Protein AF-A0AAV2QVC9-F1 (afdb_monomer)

Solvent-accessible surface area (backbone atoms only — not comparable to full-atom values): 9552 Å² total; per-residue (Å²): 131,73,67,83,77,69,73,69,72,84,68,74,43,50,73,66,50,52,53,48,40,77,74,43,40,67,63,52,50,47,52,52,46,58,54,74,70,46,76,83,63,49,66,67,53,54,49,51,46,54,51,51,52,51,47,44,63,68,57,46,54,43,74,69,48,53,52,54,51,50,52,46,42,53,50,48,47,48,43,33,69,75,41,99,54,54,67,52,58,25,27,39,40,37,8,51,39,47,53,52,47,58,55,51,24,75,77,38,70,88,42,36,66,59,51,51,49,23,51,50,49,26,60,75,75,39,50,74,43,31,67,78,78,64,84,71,68,66,88,88,68,73,67,68,88,68,58,71,71,61,46,87,56,65,64,65,51,49,51,53,68,71,74,106

Nearest PDB structures (foldseek):
  5m4y-assembly3_E  TM=2.218E-01  e=5.952E+00  Saccharomyces cerevisiae S288C

pLDDT: mean 89.89, std 12.38, range [39.47, 98.25]

Foldseek 3Di:
DPPVVVPPPQDAADPVLQVCCVVCVVVVLVVLLVQLLDQPDAPVSLVVSLVVLVCCCRRNPDPVSLLSVLVSLQSLLVCLAPGPYDFLSSLQSLQSSLVVLCSSCVVQVLCVVLSVQLCVVCVVPPVSSHDDRDRDDDPPRGSYPDDCSNDRDPVSSVVSVVVD

Secondary structure (DSSP, 8-state):
--GGGG----PPPPHHHHHHHHHHHHHHHHHHHHHTT-TT--HHHHHHHHHHHHHHHHHS--HHHHHHHHHHHHHHHHHHHHSS--HHHHHHHHHHHHHHHHHHHHH-GGGHHHHHHHHHHHHHH-GGGSSSP-S---TT---SS--GGGS--HHHHHHHHH--

InterPro domains:
  IPR051851 EFR3 Homologs [PTHR12444] (2-163)

Sequence (164 aa):
LDVSRLGVMISKPSRQDISFWKKSGGEILLSLQENCEFNNNTLANLTAVYTTIMLILSEIRTDETLVDVLRVLLHVQGVAIDGPLDKNHRIQLHGMVAALMMVIAQHIPALKEHVAKVVKKRSDAAPHLLPELQRHYAPNLSPDSLPDDFLFDNQIVIDVLTNS

Organism: Meganyctiphanes norvegica (NCBI:txid48144)

Mean predicted aligned error: 5.33 Å

Radius of gyration: 15.88 Å; Cα contacts (8 Å, |Δi|>4): 160; chains: 1; bounding box: 39×33×44 Å

Structure (mmCIF, N/CA/C/O backbone):
data_AF-A0AAV2QVC9-F1
#
_entry.id   AF-A0AAV2QVC9-F1
#
loop_
_atom_site.group_PDB
_atom_site.id
_atom_site.type_symbol
_atom_site.label_atom_id
_atom_site.label_alt_id
_atom_site.label_comp_id
_atom_site.label_asym_id
_atom_site.label_entity_id
_atom_site.label_seq_id
_atom_site.pdbx_PDB_ins_code
_atom_site.Cartn_x
_atom_site.Cartn_y
_atom_site.Cartn_z
_atom_site.occupancy
_atom_site.B_iso_or_equiv
_atom_site.auth_seq_id
_atom_site.auth_comp_id
_atom_site.auth_asym_id
_atom_site.auth_atom_id
_atom_site.pdb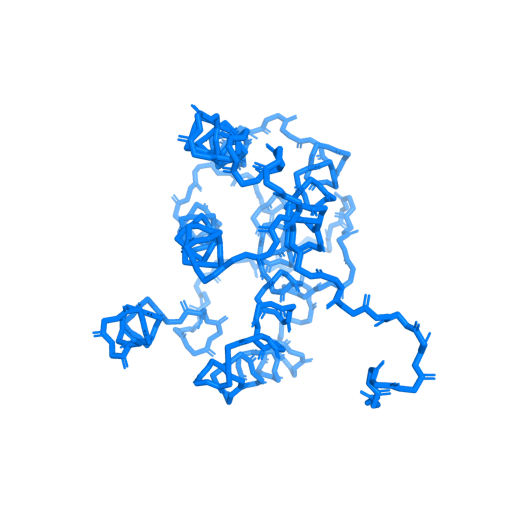x_PDB_model_num
ATOM 1 N N . LEU A 1 1 ? -8.557 -20.398 3.579 1.00 41.84 1 LEU A N 1
ATOM 2 C CA . LEU A 1 1 ? -8.187 -20.811 4.950 1.00 41.84 1 LEU A CA 1
ATOM 3 C C . LEU A 1 1 ? -9.180 -20.175 5.904 1.00 41.84 1 LEU A C 1
ATOM 5 O O . LEU A 1 1 ? -9.315 -18.961 5.891 1.00 41.84 1 LEU A O 1
ATOM 9 N N . ASP A 1 2 ? -9.930 -20.991 6.637 1.00 39.47 2 ASP A N 1
ATOM 10 C CA . ASP A 1 2 ? -10.899 -20.519 7.627 1.00 39.47 2 ASP A CA 1
ATOM 11 C C . ASP A 1 2 ? -10.147 -20.107 8.904 1.00 39.47 2 ASP A C 1
ATOM 13 O O . ASP A 1 2 ? -9.763 -20.950 9.717 1.00 39.47 2 ASP A O 1
ATOM 17 N N . VAL A 1 3 ? -9.861 -18.807 9.023 1.00 53.56 3 VAL A N 1
ATOM 18 C CA . VAL A 1 3 ? -9.075 -18.194 10.113 1.00 53.56 3 VAL A CA 1
ATOM 19 C C . VAL A 1 3 ? -9.722 -18.448 11.484 1.00 53.56 3 VAL A C 1
ATOM 21 O O . VAL A 1 3 ? -9.026 -18.536 12.493 1.00 53.56 3 VAL A O 1
ATOM 24 N N . SER A 1 4 ? -11.036 -18.688 11.508 1.00 51.66 4 SER A N 1
ATOM 25 C CA . SER A 1 4 ? -11.832 -19.050 12.689 1.00 51.66 4 SER A CA 1
ATOM 26 C C . SER A 1 4 ? -11.333 -20.314 13.399 1.00 51.66 4 SER A C 1
ATOM 28 O O . SER A 1 4 ? -11.564 -20.488 14.594 1.00 51.66 4 SER A O 1
ATOM 30 N N . ARG A 1 5 ? -10.638 -21.209 12.682 1.00 46.41 5 ARG A N 1
ATOM 31 C CA . ARG A 1 5 ? -10.152 -22.496 13.213 1.00 46.41 5 ARG A CA 1
ATOM 32 C C . ARG A 1 5 ? -8.821 -22.389 13.960 1.00 46.41 5 ARG A C 1
ATOM 34 O O . ARG A 1 5 ? -8.407 -23.368 14.570 1.00 46.41 5 ARG A O 1
ATOM 41 N N . LEU A 1 6 ? -8.158 -21.230 13.930 1.00 58.50 6 LEU A N 1
ATOM 42 C CA . LEU A 1 6 ? -6.847 -21.029 14.561 1.00 58.50 6 LEU A CA 1
ATOM 43 C C . LEU A 1 6 ? -6.922 -20.713 16.063 1.00 58.50 6 LEU A C 1
ATOM 45 O O . LEU A 1 6 ? -5.883 -20.535 16.688 1.00 58.50 6 LEU A O 1
ATOM 49 N N . GLY A 1 7 ? -8.117 -20.615 16.660 1.00 39.75 7 GLY A N 1
ATOM 50 C CA . GLY A 1 7 ? -8.269 -20.315 18.092 1.00 39.75 7 GLY A CA 1
ATOM 51 C C . GLY A 1 7 ? -7.750 -18.931 18.511 1.00 39.75 7 GLY A C 1
ATOM 52 O O . GLY A 1 7 ? -7.811 -18.586 19.688 1.00 39.75 7 GLY A O 1
ATOM 53 N N . VAL A 1 8 ? -7.278 -18.120 17.559 1.00 49.41 8 VAL A N 1
ATOM 54 C CA . VAL A 1 8 ? -6.942 -16.714 17.765 1.00 49.41 8 VAL A CA 1
ATOM 55 C C . VAL A 1 8 ? -8.265 -15.980 17.919 1.00 49.41 8 VAL A C 1
ATOM 57 O O . VAL A 1 8 ? -8.883 -15.554 16.943 1.00 49.41 8 VAL A O 1
ATOM 60 N N . MET A 1 9 ? -8.751 -15.893 19.158 1.00 43.56 9 MET A N 1
ATOM 61 C CA . MET A 1 9 ? -9.820 -14.963 19.480 1.00 43.56 9 MET A CA 1
ATOM 62 C C . MET A 1 9 ? -9.329 -13.590 19.063 1.00 43.56 9 MET A C 1
ATOM 64 O O . MET A 1 9 ? -8.362 -13.079 19.625 1.00 43.56 9 MET A O 1
ATOM 68 N N . ILE A 1 10 ? -9.987 -12.996 18.074 1.00 60.56 10 ILE A N 1
ATOM 69 C CA . ILE A 1 10 ? -9.752 -11.595 17.808 1.00 60.56 10 ILE A CA 1
ATOM 70 C C . ILE A 1 10 ? -10.393 -10.816 18.958 1.00 60.56 10 ILE A C 1
ATOM 72 O O . ILE A 1 10 ? -11.574 -10.466 18.923 1.00 60.56 10 ILE A O 1
ATOM 76 N N . SER A 1 11 ? -9.607 -10.577 19.999 1.00 66.25 11 SER A N 1
ATOM 77 C CA . SER A 1 11 ? -9.968 -9.658 21.060 1.00 66.25 11 SER A CA 1
ATOM 78 C C . SER A 1 11 ? -10.040 -8.250 20.488 1.00 66.25 11 SER A C 1
ATOM 80 O O . SER A 1 11 ? -9.185 -7.837 19.705 1.00 66.25 11 SER A O 1
ATOM 82 N N . LYS A 1 12 ? -11.064 -7.498 20.894 1.00 79.44 12 LYS A N 1
ATOM 83 C CA . LYS A 1 12 ? -11.077 -6.053 20.663 1.00 79.44 12 LYS A CA 1
ATOM 84 C C . LYS A 1 12 ? -9.834 -5.432 21.323 1.00 79.44 12 LYS A C 1
ATOM 86 O O . LYS A 1 12 ? -9.442 -5.923 22.387 1.00 79.44 12 LYS A O 1
ATOM 91 N N . PRO A 1 13 ? -9.255 -4.372 20.737 1.00 87.06 13 PRO A N 1
ATOM 92 C CA . PRO A 1 13 ? -8.141 -3.659 21.354 1.00 87.06 13 PRO A CA 1
ATOM 93 C C . PRO A 1 13 ? -8.507 -3.174 22.760 1.00 87.06 13 PRO A C 1
ATOM 95 O O . PRO A 1 13 ? -9.677 -2.882 23.046 1.00 87.06 13 PRO A O 1
ATOM 98 N N . SER A 1 14 ? -7.518 -3.094 23.654 1.00 90.81 14 SER A N 1
ATOM 99 C CA . SER A 1 14 ? -7.760 -2.619 25.016 1.00 90.81 14 SER A CA 1
ATOM 100 C C . SER A 1 14 ? -8.115 -1.127 25.023 1.00 90.81 14 SER A C 1
ATOM 102 O O . SER A 1 14 ? -7.844 -0.381 24.079 1.00 90.81 14 SER A O 1
ATOM 104 N N . ARG A 1 15 ? -8.713 -0.642 26.120 1.00 91.38 15 ARG A N 1
ATOM 105 C CA . ARG A 1 15 ? -8.954 0.804 26.285 1.00 91.38 15 ARG A CA 1
ATOM 106 C C . ARG A 1 15 ? -7.645 1.594 26.278 1.00 91.38 15 ARG A C 1
ATOM 108 O O . ARG A 1 15 ? -7.644 2.727 25.800 1.00 91.38 15 ARG A O 1
ATOM 115 N N . GLN A 1 16 ? -6.564 1.015 26.808 1.00 93.75 16 GLN A N 1
ATOM 116 C CA . GLN A 1 16 ? -5.239 1.624 26.771 1.00 93.75 16 GLN A CA 1
ATOM 117 C C . GLN A 1 16 ? -4.739 1.762 25.329 1.00 93.75 16 GLN A C 1
ATOM 119 O O . GLN A 1 16 ? -4.338 2.862 24.957 1.00 93.75 16 GLN A O 1
ATOM 124 N N . ASP A 1 17 ? -4.855 0.712 24.512 1.00 92.12 17 ASP A N 1
ATOM 125 C CA . ASP A 1 17 ? -4.399 0.720 23.111 1.00 92.12 17 ASP A CA 1
ATOM 126 C C . ASP A 1 17 ? -5.183 1.729 22.273 1.00 92.12 17 ASP A C 1
ATOM 128 O O . ASP A 1 17 ? -4.602 2.512 21.526 1.00 92.12 17 ASP A O 1
ATOM 132 N N . ILE A 1 18 ? -6.507 1.785 22.456 1.00 92.81 18 ILE A N 1
ATOM 133 C CA . ILE A 1 18 ? -7.362 2.774 21.784 1.00 92.81 18 ILE A CA 1
ATOM 134 C C . ILE A 1 18 ? -6.958 4.199 22.189 1.00 92.81 18 ILE A C 1
ATOM 136 O O . ILE A 1 18 ? -6.883 5.088 21.345 1.00 92.81 18 ILE A O 1
ATOM 140 N N . SER A 1 19 ? -6.710 4.441 23.480 1.00 93.81 19 SER A N 1
ATOM 141 C CA . SER A 1 19 ? -6.298 5.760 23.979 1.00 93.81 19 SER A CA 1
ATOM 142 C C . SER A 1 19 ? -4.923 6.169 23.444 1.00 93.81 19 SER A C 1
ATOM 144 O O . SER A 1 19 ? -4.728 7.312 23.033 1.00 93.81 19 SER A O 1
ATOM 146 N N . PHE A 1 20 ? -3.981 5.223 23.405 1.00 93.69 20 PHE A N 1
ATOM 147 C CA . PHE A 1 20 ? -2.671 5.406 22.791 1.00 93.69 20 PHE A CA 1
ATOM 148 C C . PHE A 1 20 ? -2.802 5.765 21.308 1.00 93.69 20 PHE A C 1
ATOM 150 O O . PHE A 1 20 ? -2.249 6.776 20.876 1.00 93.69 20 PHE A O 1
ATOM 157 N N . TRP A 1 21 ? -3.596 5.004 20.551 1.00 94.69 21 TRP A N 1
ATOM 158 C CA . TRP A 1 21 ? -3.802 5.240 19.124 1.00 94.69 21 TRP A CA 1
ATOM 159 C C . TRP A 1 21 ? -4.404 6.612 18.841 1.00 94.69 21 TRP A C 1
ATOM 161 O O . TRP A 1 21 ? -3.896 7.347 18.004 1.00 94.69 21 TRP A O 1
ATOM 171 N N . LYS A 1 22 ? -5.419 7.020 19.607 1.00 93.75 22 LYS A N 1
ATOM 172 C CA . LYS A 1 22 ? -6.019 8.355 19.471 1.00 93.75 22 LYS A CA 1
ATOM 173 C C . LYS A 1 22 ? -5.034 9.494 19.721 1.00 93.75 22 LYS A C 1
ATOM 175 O O . LYS A 1 22 ? -5.217 10.580 19.184 1.00 93.75 22 LYS A O 1
ATOM 180 N N . LYS A 1 23 ? -4.018 9.269 20.557 1.00 95.81 23 LYS A N 1
ATOM 181 C CA . LYS A 1 23 ? -3.015 10.284 20.894 1.00 95.81 23 LYS A CA 1
ATOM 182 C C . LYS A 1 23 ? -1.848 10.316 19.907 1.00 95.81 23 LYS A C 1
ATOM 184 O O . LYS A 1 23 ? -1.352 11.397 19.619 1.00 95.81 23 LYS A O 1
ATOM 189 N N . SER A 1 24 ? -1.392 9.155 19.443 1.00 95.31 24 SER A N 1
ATOM 190 C CA . SER A 1 24 ? -0.111 9.018 18.735 1.00 95.31 24 SER A CA 1
ATOM 191 C C . SER A 1 24 ? -0.223 8.381 17.349 1.00 95.31 24 SER A C 1
ATOM 193 O O . SER A 1 24 ? 0.726 8.453 16.577 1.00 95.31 24 SER A O 1
ATOM 195 N N . GLY A 1 25 ? -1.361 7.777 17.006 1.00 95.50 25 GLY A N 1
ATOM 196 C CA . GLY A 1 25 ? -1.549 7.014 15.768 1.00 95.50 25 GLY A CA 1
ATOM 197 C C . GLY A 1 25 ? -1.302 7.840 14.510 1.00 95.50 25 GLY A C 1
ATOM 198 O O . GLY A 1 25 ? -0.607 7.376 13.612 1.00 95.50 25 GLY A O 1
ATOM 199 N N . GLY A 1 26 ? -1.778 9.089 14.480 1.00 95.75 26 GLY A N 1
ATOM 200 C CA . GLY A 1 26 ? -1.548 9.998 13.352 1.00 95.75 26 GLY A CA 1
ATOM 201 C C . GLY A 1 26 ? -0.063 10.270 13.089 1.00 95.75 26 GLY A C 1
ATOM 202 O O . GLY A 1 26 ? 0.394 10.124 11.960 1.00 95.75 26 GLY A O 1
ATOM 203 N N . GLU A 1 27 ? 0.712 10.597 14.129 1.00 97.50 27 GLU A N 1
ATOM 204 C CA . GLU A 1 27 ? 2.160 10.846 14.006 1.00 97.50 27 GLU A CA 1
ATOM 205 C C . GLU A 1 27 ? 2.935 9.574 13.637 1.00 97.50 27 GLU A C 1
ATOM 207 O O . GLU A 1 27 ? 3.870 9.625 12.836 1.00 97.50 27 GLU A O 1
ATOM 212 N N . ILE A 1 28 ? 2.529 8.424 14.188 1.00 97.38 28 ILE A N 1
ATOM 213 C CA . ILE A 1 28 ? 3.122 7.119 13.869 1.00 97.38 28 ILE A CA 1
ATOM 214 C C . ILE A 1 28 ? 2.903 6.788 12.393 1.00 97.38 28 ILE A C 1
ATOM 216 O O . ILE A 1 28 ? 3.856 6.450 11.694 1.00 97.38 28 ILE A O 1
ATOM 220 N N . LEU A 1 29 ? 1.667 6.897 11.903 1.00 97.56 29 LEU A N 1
ATOM 221 C CA . LEU A 1 29 ? 1.340 6.601 10.511 1.00 97.56 29 LEU A CA 1
ATOM 222 C C . LEU A 1 29 ? 2.011 7.568 9.541 1.00 97.56 29 LEU A C 1
ATOM 224 O O . LEU A 1 29 ? 2.537 7.114 8.528 1.00 97.56 29 LEU A O 1
ATOM 228 N N . LEU A 1 30 ? 2.059 8.861 9.874 1.00 97.31 30 LEU A N 1
ATOM 229 C CA . LEU A 1 30 ? 2.792 9.847 9.084 1.00 97.31 30 LEU A CA 1
ATOM 230 C C . LEU A 1 30 ? 4.280 9.486 8.999 1.00 97.31 30 LEU A C 1
ATOM 232 O O . LEU A 1 30 ? 4.831 9.425 7.908 1.00 97.31 30 LEU A O 1
ATOM 236 N N . SER A 1 31 ? 4.906 9.143 10.127 1.00 97.62 31 SER A N 1
ATOM 237 C CA . SER A 1 31 ? 6.321 8.751 10.159 1.00 97.62 31 SER A CA 1
ATOM 238 C C . SER A 1 31 ? 6.598 7.488 9.331 1.00 97.62 31 SER A C 1
ATOM 240 O O . SER A 1 31 ? 7.618 7.397 8.650 1.00 97.62 31 SER A O 1
ATOM 242 N N . LEU A 1 32 ? 5.699 6.497 9.375 1.00 97.69 32 LEU A N 1
ATOM 243 C CA . LEU A 1 32 ? 5.805 5.270 8.574 1.00 97.69 32 LEU A CA 1
ATOM 244 C C . LEU A 1 32 ? 5.640 5.552 7.075 1.00 97.69 32 LEU A C 1
ATOM 246 O O . LEU A 1 32 ? 6.350 4.971 6.253 1.00 97.69 32 LEU A O 1
ATOM 250 N N . GLN A 1 33 ? 4.716 6.449 6.733 1.00 96.50 33 GLN A N 1
ATOM 251 C CA . GLN A 1 33 ? 4.471 6.896 5.370 1.00 96.50 33 GLN A CA 1
ATOM 252 C C . GLN A 1 33 ? 5.686 7.641 4.804 1.0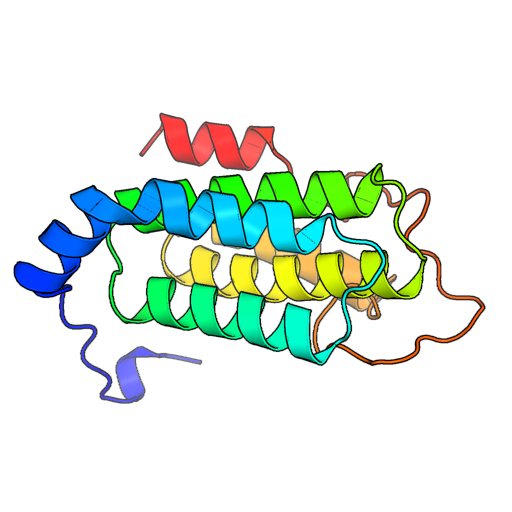0 96.50 33 GLN A C 1
ATOM 254 O O . GLN A 1 33 ? 6.218 7.231 3.775 1.00 96.50 33 GLN A O 1
ATOM 259 N N . GLU A 1 34 ? 6.165 8.673 5.503 1.00 95.88 34 GLU A N 1
ATOM 260 C CA . GLU A 1 34 ? 7.345 9.459 5.122 1.00 95.88 34 GLU A CA 1
ATOM 261 C C . GLU A 1 34 ? 8.592 8.578 5.021 1.00 95.88 34 GLU A C 1
ATOM 263 O O . GLU A 1 34 ? 9.412 8.757 4.121 1.00 95.88 34 GLU 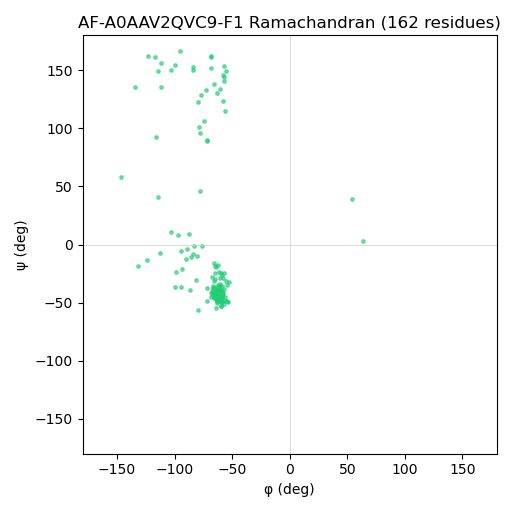A O 1
ATOM 268 N N . ASN A 1 35 ? 8.722 7.565 5.891 1.00 95.56 35 ASN A N 1
ATOM 269 C CA . ASN A 1 35 ? 9.836 6.632 5.802 1.00 95.56 35 ASN A CA 1
ATOM 270 C C . ASN A 1 35 ? 9.899 5.954 4.431 1.00 95.56 35 ASN A C 1
ATOM 272 O O . ASN A 1 35 ? 10.996 5.803 3.908 1.00 95.56 35 ASN A O 1
ATOM 276 N N . CYS A 1 36 ? 8.761 5.599 3.824 1.00 96.56 36 CYS A N 1
ATOM 277 C CA . CYS A 1 36 ? 8.710 4.942 2.513 1.00 96.56 36 CYS A CA 1
ATOM 278 C C . CYS A 1 36 ? 9.217 5.826 1.360 1.00 96.56 36 CYS A C 1
ATOM 280 O O . CYS A 1 36 ? 9.523 5.308 0.290 1.00 96.56 36 CYS A O 1
ATOM 282 N N . GLU A 1 37 ? 9.335 7.138 1.562 1.00 95.81 37 GLU A N 1
ATOM 283 C CA . GLU A 1 37 ? 9.790 8.092 0.545 1.00 95.81 37 GLU A CA 1
ATOM 284 C C . GLU A 1 37 ? 11.320 8.223 0.492 1.00 95.81 37 GLU A C 1
ATOM 286 O O . GLU A 1 37 ? 11.870 8.814 -0.439 1.00 95.81 37 GLU A O 1
ATOM 291 N N . PHE A 1 38 ? 12.043 7.669 1.471 1.00 94.62 38 PHE A N 1
ATOM 292 C CA . PHE A 1 38 ? 13.490 7.836 1.544 1.00 94.62 38 PHE A CA 1
ATOM 293 C C . PHE A 1 38 ? 14.258 6.909 0.593 1.00 94.62 38 PHE A C 1
ATOM 295 O O . PHE A 1 38 ? 14.236 5.684 0.700 1.00 94.62 38 PHE A O 1
ATOM 302 N N . ASN A 1 39 ? 15.068 7.513 -0.280 1.00 90.81 39 ASN A N 1
ATOM 303 C CA . ASN A 1 39 ? 15.904 6.821 -1.271 1.00 90.81 39 ASN A CA 1
ATOM 304 C C . ASN A 1 39 ? 16.982 5.894 -0.695 1.00 90.81 39 ASN A C 1
ATOM 306 O O . ASN A 1 39 ? 17.538 5.075 -1.418 1.00 90.81 39 ASN A O 1
ATOM 310 N N . ASN A 1 40 ? 17.321 6.038 0.584 1.00 92.25 40 ASN A N 1
ATO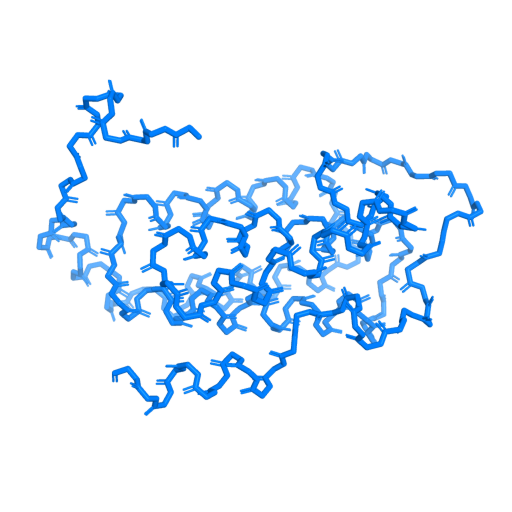M 311 C CA . ASN A 1 40 ? 18.324 5.211 1.253 1.00 92.25 40 ASN A CA 1
ATOM 312 C C . ASN A 1 40 ? 17.711 4.040 2.038 1.00 92.25 40 ASN A C 1
ATOM 314 O O . ASN A 1 40 ? 18.439 3.362 2.768 1.00 92.25 40 ASN A O 1
ATOM 318 N N . ASN A 1 41 ? 16.403 3.797 1.909 1.00 94.31 41 ASN A N 1
ATOM 319 C CA . ASN A 1 41 ? 15.772 2.651 2.541 1.00 94.31 41 ASN A CA 1
ATOM 320 C C . ASN A 1 41 ? 16.362 1.340 2.038 1.00 94.31 41 ASN A C 1
ATOM 322 O O . ASN A 1 41 ? 16.501 1.076 0.846 1.00 94.31 41 ASN A O 1
ATOM 326 N N . THR A 1 42 ? 16.646 0.470 2.993 1.00 93.94 42 THR A N 1
ATOM 327 C CA . THR A 1 42 ? 16.991 -0.921 2.738 1.00 93.94 42 THR A CA 1
ATOM 328 C C . THR A 1 42 ? 15.752 -1.799 2.872 1.00 93.94 42 THR A C 1
ATOM 330 O O . THR A 1 42 ? 14.756 -1.419 3.492 1.00 93.94 42 THR A O 1
ATOM 333 N N . LEU A 1 43 ? 15.846 -3.047 2.404 1.00 93.69 43 LEU A N 1
ATOM 334 C CA . LEU A 1 43 ? 14.807 -4.050 2.654 1.00 93.69 43 LEU A CA 1
ATOM 335 C C . LEU A 1 43 ? 14.478 -4.190 4.153 1.00 93.69 43 LEU A C 1
ATOM 337 O O . LEU A 1 43 ? 13.333 -4.459 4.504 1.00 93.69 43 LEU A O 1
ATOM 341 N N . ALA A 1 44 ? 15.459 -3.998 5.043 1.00 95.38 44 ALA A N 1
ATOM 342 C CA . ALA A 1 44 ? 15.229 -4.064 6.483 1.00 95.38 44 ALA A CA 1
ATOM 343 C C . ALA A 1 44 ? 14.331 -2.918 6.977 1.00 95.38 44 ALA A C 1
ATOM 345 O O . ALA A 1 44 ? 13.468 -3.157 7.817 1.00 95.38 44 ALA A O 1
ATOM 346 N N . ASN A 1 45 ? 14.481 -1.710 6.421 1.00 96.44 45 ASN A N 1
ATOM 347 C CA . ASN A 1 45 ? 13.616 -0.573 6.745 1.00 96.44 45 ASN A CA 1
ATOM 348 C C . ASN A 1 45 ? 12.172 -0.857 6.323 1.00 96.44 45 ASN A C 1
ATOM 350 O O . ASN A 1 45 ? 11.267 -0.775 7.147 1.00 96.44 45 ASN A O 1
ATOM 354 N N . LEU A 1 46 ? 11.969 -1.316 5.085 1.00 96.31 46 LEU A N 1
ATOM 355 C CA . LEU A 1 46 ? 10.632 -1.666 4.597 1.00 96.31 46 LEU A CA 1
ATOM 356 C C . LEU A 1 46 ? 10.017 -2.844 5.357 1.00 96.31 46 LEU A C 1
ATOM 358 O O . LEU A 1 46 ? 8.825 -2.843 5.642 1.00 96.31 46 LEU A O 1
ATOM 362 N N . THR A 1 47 ? 10.826 -3.829 5.751 1.00 95.69 47 THR A N 1
ATOM 363 C CA . THR A 1 47 ? 10.359 -4.940 6.594 1.00 95.69 47 THR A CA 1
ATOM 364 C C . THR A 1 47 ? 9.914 -4.436 7.967 1.00 95.69 47 THR A C 1
ATOM 366 O O . THR A 1 47 ? 8.910 -4.916 8.492 1.00 95.69 47 THR A O 1
ATOM 369 N N . ALA A 1 48 ? 10.616 -3.456 8.544 1.00 97.50 48 ALA A N 1
ATOM 370 C CA . ALA A 1 48 ? 10.216 -2.831 9.800 1.00 97.50 48 ALA A CA 1
ATOM 371 C C . ALA A 1 48 ? 8.903 -2.045 9.649 1.00 97.50 48 ALA A C 1
ATOM 373 O O . ALA A 1 48 ? 8.019 -2.196 10.493 1.00 97.50 48 ALA A O 1
ATOM 374 N N . VAL A 1 49 ? 8.729 -1.286 8.558 1.00 97.81 49 VAL A N 1
ATOM 375 C CA . VAL A 1 49 ? 7.465 -0.593 8.243 1.00 97.81 49 VAL A CA 1
ATOM 376 C C . VAL A 1 49 ? 6.321 -1.596 8.098 1.00 97.81 49 VAL A C 1
ATOM 378 O O . VAL A 1 49 ? 5.326 -1.492 8.813 1.00 97.81 49 VAL A O 1
ATOM 381 N N . TYR A 1 50 ? 6.487 -2.616 7.251 1.00 97.50 50 TYR A N 1
ATOM 382 C CA . TYR A 1 50 ? 5.510 -3.689 7.064 1.00 97.50 50 TYR A CA 1
ATOM 383 C C . TYR A 1 50 ? 5.127 -4.349 8.392 1.00 97.50 50 TYR A C 1
ATOM 385 O O . TYR A 1 50 ? 3.946 -4.483 8.703 1.00 97.50 50 TYR A O 1
ATOM 393 N N . THR A 1 51 ? 6.124 -4.730 9.194 1.00 96.88 51 THR A N 1
ATOM 394 C CA . THR A 1 51 ? 5.905 -5.395 10.485 1.00 96.88 51 THR A CA 1
ATOM 395 C C . THR A 1 51 ? 5.148 -4.485 11.442 1.00 96.88 51 THR A C 1
ATOM 397 O O . THR A 1 51 ? 4.208 -4.931 12.090 1.00 96.88 51 THR A O 1
ATOM 400 N N . THR A 1 52 ? 5.499 -3.200 11.495 1.00 97.44 52 THR A N 1
ATOM 401 C CA . THR A 1 52 ? 4.831 -2.229 12.369 1.00 97.44 52 THR A CA 1
ATOM 402 C C . THR A 1 52 ? 3.373 -2.032 11.963 1.00 97.44 52 THR A C 1
ATOM 404 O O . THR A 1 52 ? 2.493 -2.077 12.819 1.00 97.44 52 THR A O 1
ATOM 407 N N . ILE A 1 53 ? 3.086 -1.895 10.664 1.00 97.56 53 ILE A N 1
ATOM 408 C CA . ILE A 1 53 ? 1.703 -1.790 10.175 1.00 97.56 53 ILE A CA 1
ATOM 409 C C . ILE A 1 53 ? 0.929 -3.086 10.456 1.00 97.56 53 ILE A C 1
ATOM 411 O O . ILE A 1 53 ? -0.220 -3.028 10.887 1.00 97.56 53 ILE A O 1
ATOM 415 N N . MET A 1 54 ? 1.547 -4.256 10.280 1.00 95.44 54 MET A N 1
ATOM 416 C CA . MET A 1 54 ? 0.922 -5.535 10.632 1.00 95.44 54 MET A CA 1
ATOM 417 C C . MET A 1 54 ? 0.588 -5.633 12.122 1.00 95.44 54 MET A C 1
ATOM 419 O O . MET A 1 54 ? -0.505 -6.084 12.462 1.00 95.44 54 MET A O 1
ATOM 423 N N . LEU A 1 55 ? 1.487 -5.179 13.002 1.00 94.62 55 LEU A N 1
ATOM 424 C CA . LEU A 1 55 ? 1.231 -5.119 14.441 1.00 94.62 55 LEU A CA 1
ATOM 425 C C . LEU A 1 55 ? 0.048 -4.199 14.736 1.00 94.62 55 LEU A C 1
ATOM 427 O O . LEU A 1 55 ? -0.901 -4.644 15.374 1.00 94.62 55 LEU A O 1
ATOM 431 N N . ILE A 1 56 ? 0.022 -2.991 14.165 1.00 94.38 56 ILE A N 1
ATOM 432 C CA . ILE A 1 56 ? -1.104 -2.049 14.287 1.00 94.38 56 ILE A CA 1
ATOM 433 C C . ILE A 1 56 ? -2.426 -2.705 13.853 1.00 94.38 56 ILE A C 1
ATOM 435 O O . ILE A 1 56 ? -3.406 -2.668 14.597 1.00 94.38 56 ILE A O 1
ATOM 439 N N . LEU A 1 57 ? -2.451 -3.359 12.686 1.00 93.06 57 LEU A N 1
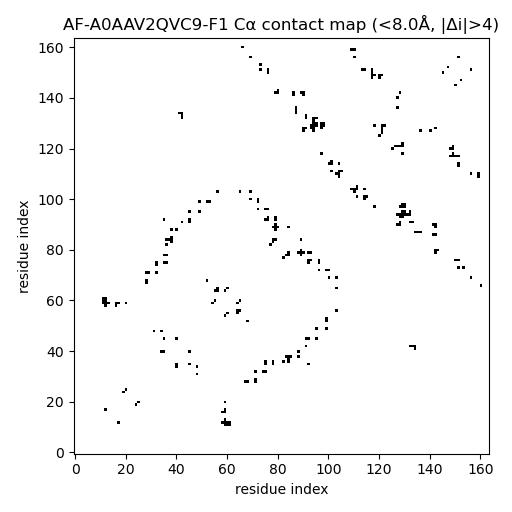ATOM 440 C CA . LEU A 1 57 ? -3.635 -4.047 12.155 1.00 93.06 57 LEU A CA 1
ATOM 441 C C . LEU A 1 57 ? -4.078 -5.246 13.009 1.00 93.06 57 LEU A C 1
ATOM 443 O O . LEU A 1 57 ? -5.246 -5.639 12.947 1.00 93.06 57 LEU A O 1
ATOM 447 N N . SER A 1 58 ? -3.170 -5.848 13.779 1.00 89.50 58 SER A N 1
ATOM 448 C CA . SER A 1 58 ? -3.461 -7.013 14.621 1.00 89.50 58 SER A CA 1
ATOM 449 C C . SER A 1 58 ? -3.820 -6.656 16.067 1.00 89.50 58 SER A C 1
ATOM 451 O O . SER A 1 58 ? -4.714 -7.282 16.635 1.00 89.50 58 SER A O 1
ATOM 453 N N . GLU A 1 59 ? -3.181 -5.635 16.638 1.00 88.38 59 GLU A N 1
ATOM 454 C CA . GLU A 1 59 ? -3.270 -5.276 18.058 1.00 88.38 59 GLU A CA 1
ATOM 455 C C . GLU A 1 59 ? -4.233 -4.112 18.301 1.00 88.38 59 GLU A C 1
ATOM 457 O O . GLU A 1 59 ? -4.973 -4.115 19.281 1.00 88.38 59 GLU A O 1
ATOM 462 N N . ILE A 1 60 ? -4.283 -3.141 17.384 1.00 88.12 60 ILE A N 1
ATOM 463 C CA . ILE A 1 60 ? -5.062 -1.901 17.521 1.00 88.12 60 ILE A CA 1
ATOM 464 C C . ILE A 1 60 ? -6.173 -1.864 16.471 1.00 88.12 60 ILE A C 1
ATOM 466 O O . ILE A 1 60 ? -6.451 -0.852 15.835 1.00 88.12 60 ILE A O 1
ATOM 470 N N . ARG A 1 61 ? -6.832 -2.999 16.236 1.00 87.06 61 ARG A N 1
ATOM 471 C CA . ARG A 1 61 ? -7.794 -3.076 15.140 1.00 87.06 61 ARG A CA 1
ATOM 472 C C . ARG A 1 61 ? -9.131 -2.432 15.498 1.00 87.06 61 ARG A C 1
ATOM 474 O O . ARG A 1 61 ? -9.977 -3.041 16.155 1.00 87.06 61 ARG A O 1
ATOM 481 N N . THR A 1 62 ? -9.328 -1.217 15.004 1.00 88.81 62 THR A N 1
ATOM 482 C CA . THR A 1 62 ? -10.611 -0.504 14.971 1.00 88.81 62 THR A CA 1
ATOM 483 C C . THR A 1 62 ? -10.945 -0.111 13.534 1.00 88.81 62 THR A C 1
ATOM 485 O O . THR A 1 62 ? -10.052 -0.100 12.688 1.00 88.81 62 THR A O 1
ATOM 488 N N . ASP A 1 63 ? -12.205 0.220 13.250 1.00 87.38 63 ASP A N 1
ATOM 489 C CA . ASP A 1 63 ? -12.594 0.687 11.912 1.00 87.38 63 ASP A CA 1
ATOM 490 C C . ASP A 1 63 ? -11.810 1.954 11.532 1.00 87.38 63 ASP A C 1
ATOM 492 O O . ASP A 1 63 ? -11.252 2.022 10.444 1.00 87.38 63 ASP A O 1
ATOM 496 N N . GLU A 1 64 ? -11.639 2.889 12.474 1.00 88.06 64 GLU A N 1
ATOM 497 C CA . GLU A 1 64 ? -10.802 4.093 12.327 1.00 88.06 64 GLU A CA 1
ATOM 498 C C . GLU A 1 64 ? -9.355 3.740 11.939 1.00 88.06 64 GLU A C 1
ATOM 500 O O . GLU A 1 64 ? -8.831 4.241 10.947 1.00 88.06 64 GLU A O 1
ATOM 505 N N . THR A 1 65 ? -8.736 2.788 12.644 1.00 91.69 65 THR A N 1
ATOM 506 C CA . THR A 1 65 ? -7.376 2.321 12.332 1.00 91.69 65 THR A CA 1
ATOM 507 C C . THR A 1 65 ? -7.281 1.693 10.940 1.00 91.69 65 THR A C 1
ATOM 509 O O . THR A 1 65 ? -6.301 1.925 10.235 1.00 91.69 65 THR A O 1
ATOM 512 N N . LEU A 1 66 ? -8.278 0.908 10.518 1.00 91.31 66 LEU A N 1
ATOM 513 C CA . LEU A 1 66 ? -8.297 0.323 9.174 1.00 91.31 66 LEU A CA 1
ATOM 514 C C . LEU A 1 66 ? -8.371 1.409 8.096 1.00 91.31 66 LEU A C 1
ATOM 516 O O . LEU A 1 66 ? -7.663 1.311 7.095 1.00 91.31 66 LEU A O 1
ATOM 520 N N . VAL A 1 67 ? -9.187 2.445 8.313 1.00 89.81 67 VAL A N 1
ATOM 521 C CA . VAL A 1 67 ? -9.301 3.599 7.411 1.00 89.81 67 VAL A CA 1
ATOM 522 C C . VAL A 1 67 ? -7.981 4.359 7.309 1.00 89.81 67 VAL A C 1
ATOM 524 O O . VAL A 1 67 ? -7.527 4.653 6.201 1.00 89.81 67 VAL A O 1
ATOM 527 N N . ASP A 1 68 ? -7.345 4.657 8.439 1.00 92.69 68 ASP A N 1
ATOM 528 C CA . ASP A 1 68 ? -6.098 5.420 8.444 1.00 92.69 68 ASP A CA 1
ATOM 529 C C . ASP A 1 68 ? -4.951 4.644 7.788 1.00 92.69 68 ASP A C 1
ATOM 531 O O . ASP A 1 68 ? -4.219 5.198 6.967 1.00 92.69 68 ASP A O 1
ATOM 535 N N . VAL A 1 69 ? -4.834 3.340 8.061 1.00 95.50 69 VAL A N 1
ATOM 536 C CA . VAL A 1 69 ? -3.845 2.492 7.380 1.00 95.50 69 VAL A CA 1
ATOM 537 C C . VAL A 1 69 ? -4.137 2.422 5.882 1.00 95.50 69 VAL A C 1
ATOM 539 O O . VAL A 1 69 ? -3.213 2.515 5.079 1.00 95.50 69 VAL A O 1
ATOM 542 N N . LEU A 1 70 ? -5.402 2.304 5.475 1.00 94.75 70 LEU A N 1
ATOM 543 C CA . LEU A 1 70 ? -5.772 2.251 4.062 1.00 94.75 70 LEU A CA 1
ATOM 544 C C . LEU A 1 70 ? -5.334 3.517 3.303 1.00 94.75 70 LEU A C 1
ATOM 546 O O . LEU A 1 70 ? -4.818 3.410 2.192 1.00 94.75 70 LEU A O 1
ATOM 550 N N . ARG A 1 71 ? -5.450 4.699 3.921 1.00 93.88 71 ARG A N 1
ATOM 551 C CA . ARG A 1 71 ? -4.930 5.962 3.363 1.00 93.88 71 ARG A CA 1
ATOM 552 C C . ARG A 1 71 ? -3.411 5.939 3.199 1.00 93.88 71 ARG A C 1
ATOM 554 O O . ARG A 1 71 ? -2.920 6.311 2.136 1.00 93.88 71 ARG A O 1
ATOM 561 N N . VAL A 1 72 ? -2.683 5.446 4.204 1.00 96.31 72 VAL A N 1
ATOM 562 C CA . VAL A 1 72 ? -1.221 5.277 4.120 1.00 96.31 72 VAL A CA 1
ATOM 563 C C . VAL A 1 72 ? -0.844 4.353 2.962 1.00 96.31 72 VAL A C 1
ATOM 565 O O . VAL A 1 72 ? 0.062 4.670 2.198 1.00 96.31 72 VAL A O 1
ATOM 568 N N . LEU A 1 73 ? -1.551 3.236 2.772 1.00 97.06 73 LEU A N 1
ATOM 569 C CA . LEU A 1 73 ? -1.258 2.301 1.680 1.00 97.06 73 LEU A CA 1
ATOM 570 C C . LEU A 1 73 ? -1.465 2.916 0.294 1.00 97.06 73 LEU A C 1
ATOM 572 O O . LEU A 1 73 ? -0.670 2.653 -0.609 1.00 97.06 73 LEU A O 1
ATOM 576 N N . LEU A 1 74 ? -2.500 3.741 0.124 1.00 95.94 74 LEU A N 1
ATOM 577 C CA . LEU A 1 74 ? -2.725 4.464 -1.127 1.00 95.94 74 LEU A CA 1
ATOM 578 C C . LEU A 1 74 ? -1.638 5.506 -1.387 1.00 95.94 74 LEU A C 1
ATOM 580 O O . LEU A 1 74 ? -1.146 5.606 -2.511 1.00 95.94 74 LEU A O 1
ATOM 584 N N . HIS A 1 75 ? -1.216 6.232 -0.350 1.00 96.38 75 HIS A N 1
ATOM 585 C CA . HIS A 1 75 ? -0.091 7.158 -0.459 1.00 96.38 75 HIS A CA 1
ATOM 586 C C . HIS A 1 75 ? 1.190 6.431 -0.870 1.00 96.38 75 HIS A C 1
ATOM 588 O O . HIS A 1 75 ? 1.831 6.812 -1.845 1.00 96.38 75 HIS A O 1
ATOM 594 N N . VAL A 1 76 ? 1.532 5.335 -0.187 1.00 97.56 76 VAL A N 1
ATOM 595 C CA . VAL A 1 76 ? 2.723 4.529 -0.501 1.00 97.56 76 VAL A CA 1
ATOM 596 C C . VAL A 1 76 ? 2.651 3.951 -1.918 1.00 97.56 76 VAL A C 1
ATOM 598 O O . VAL A 1 76 ? 3.671 3.895 -2.603 1.00 97.56 76 VAL A O 1
ATOM 601 N N . GLN A 1 77 ? 1.465 3.565 -2.402 1.00 97.25 77 GLN A N 1
ATOM 602 C CA . GLN A 1 77 ? 1.293 3.186 -3.806 1.00 97.25 77 GLN A CA 1
ATOM 603 C C . GLN A 1 77 ? 1.594 4.359 -4.748 1.00 97.25 77 GLN A C 1
ATOM 605 O O . GLN A 1 77 ? 2.282 4.154 -5.742 1.00 97.25 77 GLN A O 1
ATOM 610 N N . GLY A 1 78 ? 1.126 5.571 -4.440 1.00 96.06 78 GLY A N 1
ATOM 611 C CA . GLY A 1 78 ? 1.450 6.777 -5.211 1.00 96.06 78 GLY A CA 1
ATOM 612 C C . GLY A 1 78 ? 2.955 7.053 -5.261 1.00 96.06 78 GLY A C 1
ATOM 613 O O . GLY A 1 78 ? 3.509 7.269 -6.335 1.00 96.06 78 GLY A O 1
ATOM 614 N N . VAL A 1 79 ? 3.644 6.930 -4.124 1.00 96.00 79 VAL A N 1
ATOM 615 C CA . VAL A 1 79 ? 5.112 7.036 -4.043 1.00 96.00 79 VAL A CA 1
ATOM 616 C C . VAL A 1 79 ? 5.798 5.959 -4.892 1.00 96.00 79 VAL A C 1
ATOM 618 O O . VAL A 1 79 ? 6.789 6.236 -5.561 1.00 96.00 79 VAL A O 1
ATOM 621 N N . ALA A 1 80 ? 5.271 4.734 -4.918 1.00 96.25 80 ALA A N 1
ATOM 622 C CA . ALA A 1 80 ? 5.807 3.673 -5.766 1.00 96.25 80 ALA A CA 1
ATOM 623 C C . ALA A 1 80 ? 5.628 3.964 -7.267 1.00 96.25 80 ALA A C 1
ATOM 625 O O . ALA A 1 80 ? 6.470 3.548 -8.061 1.00 96.25 80 ALA A O 1
ATOM 626 N N . ILE A 1 81 ? 4.570 4.678 -7.660 1.00 95.38 81 ILE A N 1
ATOM 627 C CA . ILE A 1 81 ? 4.285 5.018 -9.060 1.00 95.38 81 ILE A CA 1
ATOM 628 C C . ILE A 1 81 ? 5.140 6.207 -9.509 1.00 95.38 81 ILE A C 1
ATOM 630 O O . ILE A 1 81 ? 5.910 6.058 -10.457 1.00 95.38 81 ILE A O 1
ATOM 634 N N . ASP A 1 82 ? 5.048 7.337 -8.804 1.00 93.25 82 ASP A N 1
ATOM 635 C CA . ASP A 1 82 ? 5.564 8.639 -9.259 1.00 93.25 82 ASP A CA 1
ATOM 636 C C . ASP A 1 82 ? 6.754 9.161 -8.439 1.00 93.25 82 ASP A C 1
ATOM 638 O O . ASP A 1 82 ? 7.354 10.185 -8.774 1.00 93.25 82 ASP A O 1
ATOM 642 N N . GLY A 1 83 ? 7.105 8.486 -7.342 1.00 91.06 83 GLY A N 1
ATOM 643 C CA . GLY A 1 83 ? 8.170 8.926 -6.448 1.00 91.06 83 GLY A CA 1
ATOM 644 C C . GLY A 1 83 ? 9.564 8.839 -7.085 1.00 91.06 83 GLY A C 1
ATOM 645 O O . GLY A 1 83 ? 9.822 7.966 -7.921 1.00 91.06 83 GLY A O 1
ATOM 646 N N . PRO A 1 84 ? 10.516 9.691 -6.658 1.00 92.88 84 PRO A N 1
ATOM 647 C CA . PRO A 1 84 ? 11.885 9.725 -7.175 1.00 92.88 84 PRO A CA 1
ATOM 648 C C . PRO A 1 84 ? 12.761 8.598 -6.588 1.00 92.88 84 PRO A C 1
ATOM 650 O O . PRO A 1 84 ? 13.886 8.847 -6.155 1.00 92.88 84 PRO A O 1
ATOM 653 N N . LEU A 1 85 ? 12.226 7.375 -6.553 1.00 93.06 85 LEU A N 1
ATOM 654 C CA . LEU A 1 85 ? 12.821 6.183 -5.953 1.00 93.06 85 LEU A CA 1
ATOM 655 C C . LEU A 1 85 ? 13.478 5.282 -7.004 1.00 93.06 85 LEU A C 1
ATOM 657 O O . LEU A 1 85 ? 13.067 5.236 -8.167 1.00 93.06 85 LEU A O 1
ATOM 661 N N . ASP A 1 86 ? 14.464 4.487 -6.585 1.00 92.81 86 ASP A N 1
ATOM 662 C CA . ASP A 1 86 ? 15.027 3.466 -7.461 1.00 92.81 86 ASP A CA 1
ATOM 663 C C . ASP A 1 86 ? 14.028 2.334 -7.756 1.00 92.81 86 ASP A C 1
ATOM 665 O O . ASP A 1 86 ? 13.045 2.088 -7.051 1.00 92.81 86 ASP A O 1
ATOM 669 N N . LYS A 1 87 ? 14.324 1.600 -8.825 1.00 93.56 87 LYS A N 1
ATOM 670 C CA . LYS A 1 87 ? 13.489 0.521 -9.342 1.00 93.56 87 LYS A CA 1
ATOM 671 C C . LYS A 1 87 ? 13.178 -0.573 -8.315 1.00 93.56 87 LYS A C 1
ATOM 673 O O . LYS A 1 87 ? 12.043 -1.038 -8.245 1.00 93.56 87 LYS A O 1
ATOM 678 N N . ASN A 1 88 ? 14.177 -1.025 -7.557 1.00 93.81 88 ASN A N 1
ATOM 679 C CA . ASN A 1 88 ? 13.984 -2.096 -6.582 1.00 93.81 88 ASN A CA 1
ATOM 680 C C . ASN A 1 88 ? 13.104 -1.606 -5.437 1.00 93.81 88 ASN A C 1
ATOM 682 O O . ASN A 1 88 ? 12.208 -2.336 -5.022 1.00 93.81 88 ASN A O 1
ATOM 686 N N . HIS A 1 89 ? 13.324 -0.375 -4.973 1.00 95.50 89 HIS A N 1
ATOM 687 C CA . HIS A 1 89 ? 12.512 0.220 -3.920 1.00 95.50 89 HIS A CA 1
ATOM 688 C C . HIS A 1 89 ? 11.041 0.326 -4.353 1.00 95.50 89 HIS A C 1
ATOM 690 O O . HIS A 1 89 ? 10.157 -0.155 -3.648 1.00 95.50 89 HIS A O 1
ATOM 696 N N . ARG A 1 90 ? 10.759 0.817 -5.564 1.00 96.19 90 ARG A N 1
ATOM 697 C CA . ARG A 1 90 ? 9.382 0.900 -6.096 1.00 96.19 90 ARG A CA 1
ATOM 698 C C . ARG A 1 90 ? 8.694 -0.466 -6.170 1.00 96.19 90 ARG A C 1
ATOM 700 O O . ARG A 1 90 ? 7.553 -0.611 -5.732 1.00 96.19 90 ARG A O 1
ATOM 707 N N . ILE A 1 91 ? 9.402 -1.497 -6.641 1.00 96.69 91 ILE A N 1
ATOM 708 C CA . ILE A 1 91 ? 8.889 -2.879 -6.650 1.00 96.69 91 ILE A CA 1
ATOM 709 C C . ILE A 1 91 ? 8.594 -3.362 -5.219 1.00 96.69 91 ILE A C 1
ATOM 711 O O . ILE A 1 91 ? 7.539 -3.950 -4.971 1.00 96.69 91 ILE A O 1
ATOM 715 N N . GLN A 1 92 ? 9.484 -3.082 -4.260 1.00 97.00 92 GLN A N 1
ATOM 716 C CA . GLN A 1 92 ? 9.281 -3.461 -2.859 1.00 97.00 92 GLN A CA 1
ATOM 717 C C . GLN A 1 92 ? 8.052 -2.781 -2.249 1.00 97.00 92 GLN A C 1
ATOM 719 O O . GLN A 1 92 ? 7.281 -3.443 -1.553 1.00 97.00 92 GLN A O 1
ATOM 724 N N . LEU A 1 93 ? 7.830 -1.495 -2.535 1.00 97.56 93 LEU A N 1
ATOM 725 C CA . LEU A 1 93 ? 6.643 -0.778 -2.070 1.00 97.56 93 LEU A CA 1
ATOM 726 C C . LEU A 1 93 ? 5.358 -1.392 -2.637 1.00 97.56 93 LEU A C 1
ATOM 728 O O . LEU A 1 93 ? 4.428 -1.648 -1.874 1.00 97.56 93 LEU A O 1
ATOM 732 N N . HIS A 1 94 ? 5.310 -1.724 -3.933 1.00 97.75 94 HIS A N 1
ATOM 733 C CA . HIS A 1 94 ? 4.147 -2.404 -4.516 1.00 97.75 94 HIS A CA 1
ATOM 734 C C . HIS A 1 94 ? 3.849 -3.752 -3.850 1.00 97.75 94 HIS A C 1
ATOM 736 O O . HIS A 1 94 ? 2.681 -4.039 -3.564 1.00 97.75 94 HIS A O 1
ATOM 742 N N . GLY A 1 95 ? 4.886 -4.552 -3.583 1.00 97.56 95 GLY A N 1
ATOM 743 C CA . GLY A 1 95 ? 4.751 -5.827 -2.881 1.00 97.56 95 GLY A CA 1
ATOM 744 C C . GLY A 1 95 ? 4.252 -5.650 -1.445 1.00 97.56 95 GLY A C 1
ATOM 745 O O . GLY A 1 95 ? 3.346 -6.364 -1.015 1.00 97.56 95 GLY A O 1
ATOM 746 N N . MET A 1 96 ? 4.782 -4.660 -0.719 1.00 98.00 96 MET A N 1
ATOM 747 C CA . MET A 1 96 ? 4.377 -4.351 0.655 1.00 98.00 96 MET A CA 1
ATOM 748 C C . MET A 1 96 ? 2.918 -3.892 0.716 1.00 98.00 96 MET A C 1
ATOM 750 O O . MET A 1 96 ? 2.141 -4.410 1.519 1.00 98.00 96 MET A O 1
ATOM 754 N N . VAL A 1 97 ? 2.524 -2.973 -0.171 1.00 98.25 97 VAL A N 1
ATOM 755 C CA . VAL A 1 97 ? 1.136 -2.512 -0.289 1.00 98.25 97 VAL A CA 1
ATOM 756 C C . VAL A 1 97 ? 0.214 -3.688 -0.598 1.00 98.25 97 VAL A C 1
ATOM 758 O O . VAL A 1 97 ? -0.809 -3.839 0.062 1.00 98.25 97 VAL A O 1
ATOM 761 N N . ALA A 1 98 ? 0.579 -4.572 -1.534 1.00 98.12 98 ALA A N 1
ATOM 762 C CA . ALA A 1 98 ? -0.231 -5.749 -1.846 1.00 98.12 98 ALA A CA 1
ATOM 763 C C . ALA A 1 98 ? -0.413 -6.677 -0.635 1.00 98.12 98 ALA A C 1
ATOM 765 O O . ALA A 1 98 ? -1.531 -7.127 -0.381 1.00 98.12 98 ALA A O 1
ATOM 766 N N . ALA A 1 99 ? 0.651 -6.928 0.136 1.00 97.75 99 ALA A N 1
ATOM 767 C CA . ALA A 1 99 ? 0.578 -7.728 1.359 1.00 97.75 99 ALA A CA 1
ATOM 768 C C . ALA A 1 99 ? -0.439 -7.156 2.35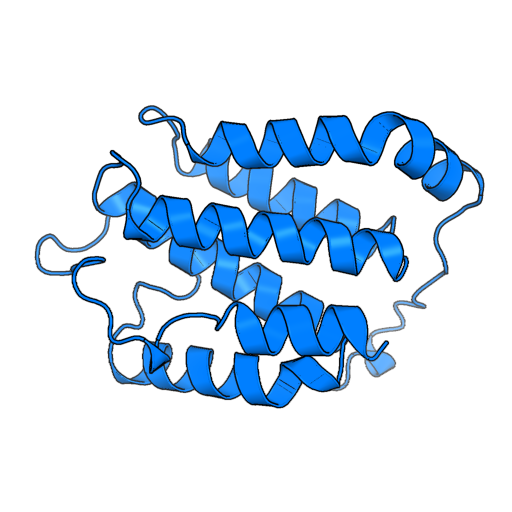5 1.00 97.75 99 ALA A C 1
ATOM 770 O O . ALA A 1 99 ? -1.327 -7.866 2.829 1.00 97.75 99 ALA A O 1
ATOM 771 N N . LEU A 1 100 ? -0.330 -5.858 2.637 1.00 97.62 100 LEU A N 1
ATOM 772 C CA . LEU A 1 100 ? -1.155 -5.175 3.631 1.00 97.62 100 LEU A CA 1
ATOM 773 C C . LEU A 1 100 ? -2.606 -5.013 3.149 1.00 97.62 100 LEU A C 1
ATOM 775 O O . LEU A 1 100 ? -3.538 -5.236 3.922 1.00 97.62 100 LEU A O 1
ATOM 779 N N . MET A 1 101 ? -2.822 -4.747 1.858 1.00 97.25 101 MET A N 1
ATOM 780 C CA . MET A 1 101 ? -4.157 -4.701 1.248 1.00 97.25 101 MET A CA 1
ATOM 781 C C . MET A 1 101 ? -4.884 -6.049 1.339 1.00 97.25 101 MET A C 1
ATOM 783 O O . MET A 1 101 ? -6.081 -6.081 1.631 1.00 97.25 101 MET A O 1
ATOM 787 N N . MET A 1 102 ? -4.181 -7.174 1.156 1.00 96.44 102 MET A N 1
ATOM 788 C CA . MET A 1 102 ? -4.764 -8.513 1.345 1.00 96.44 102 MET A CA 1
ATOM 789 C C . MET A 1 102 ? -5.235 -8.756 2.783 1.00 96.44 102 MET A C 1
ATOM 791 O O . MET A 1 102 ? -6.252 -9.425 2.982 1.00 96.44 102 MET A O 1
ATOM 795 N N . VAL A 1 103 ? -4.526 -8.206 3.774 1.00 94.62 103 VAL A N 1
ATOM 796 C CA . VAL A 1 103 ? -4.899 -8.289 5.194 1.00 94.62 103 VAL A CA 1
ATOM 797 C C . VAL A 1 103 ? -6.113 -7.409 5.483 1.00 94.62 103 VAL A C 1
ATOM 799 O O . VAL A 1 103 ? -7.098 -7.899 6.034 1.00 94.62 103 VAL A O 1
ATOM 802 N N . ILE A 1 104 ? -6.104 -6.149 5.037 1.00 93.25 104 ILE A N 1
ATOM 803 C CA . ILE A 1 104 ? -7.245 -5.231 5.199 1.00 93.25 104 ILE A CA 1
ATOM 804 C C . ILE A 1 104 ? -8.512 -5.809 4.563 1.00 93.25 104 ILE A C 1
ATOM 806 O O . ILE A 1 104 ? -9.580 -5.770 5.173 1.00 93.25 104 ILE A O 1
ATOM 810 N N . ALA A 1 105 ? -8.404 -6.425 3.385 1.00 93.81 105 ALA A N 1
ATOM 811 C CA . ALA A 1 105 ? -9.533 -7.056 2.709 1.00 93.81 105 ALA A CA 1
ATOM 812 C C . ALA A 1 105 ? -10.198 -8.167 3.544 1.00 93.81 105 ALA A C 1
ATOM 814 O O . ALA A 1 105 ? -11.390 -8.423 3.389 1.00 93.81 105 ALA A O 1
ATOM 815 N N . GLN A 1 106 ? -9.485 -8.824 4.469 1.00 90.81 106 GLN A N 1
ATOM 816 C CA . GLN A 1 106 ? -10.119 -9.792 5.377 1.00 90.81 106 GLN A CA 1
ATOM 817 C C . GLN A 1 106 ? -11.086 -9.128 6.360 1.00 90.81 106 GLN A C 1
ATOM 819 O O . GLN A 1 106 ? -12.056 -9.764 6.776 1.00 90.81 106 GLN A O 1
ATOM 824 N N . HIS A 1 107 ? -10.841 -7.861 6.690 1.00 89.06 107 HIS A N 1
ATOM 825 C CA . HIS A 1 107 ? -11.611 -7.075 7.649 1.00 89.06 107 HIS A CA 1
ATOM 826 C C . HIS A 1 107 ? -12.644 -6.159 6.993 1.00 89.06 107 HIS A C 1
ATOM 828 O O . HIS A 1 107 ? -13.649 -5.856 7.626 1.00 89.06 107 HIS A O 1
ATOM 834 N N . ILE A 1 108 ? -12.442 -5.783 5.728 1.00 90.06 108 ILE A N 1
ATOM 835 C CA . ILE A 1 108 ? -13.354 -4.936 4.955 1.00 90.06 108 ILE A CA 1
ATOM 836 C C . ILE A 1 108 ? -13.905 -5.743 3.767 1.00 90.06 108 ILE A C 1
ATOM 838 O O . ILE A 1 108 ? -13.280 -5.781 2.702 1.00 90.06 108 ILE A O 1
ATOM 842 N N . PRO A 1 109 ? -15.075 -6.405 3.908 1.00 89.44 109 PRO A N 1
ATOM 843 C CA . PRO A 1 109 ? -15.647 -7.247 2.858 1.00 89.44 109 PRO A CA 1
ATOM 844 C C . PRO A 1 109 ? -15.819 -6.541 1.510 1.00 89.44 109 PRO A C 1
ATOM 846 O O . PRO A 1 109 ? -15.592 -7.166 0.477 1.00 89.44 109 PRO A O 1
ATOM 849 N N . ALA A 1 110 ? -16.149 -5.246 1.522 1.00 91.31 110 ALA A N 1
ATOM 850 C CA . ALA A 1 110 ? -16.330 -4.438 0.317 1.00 91.31 110 ALA A CA 1
ATOM 851 C C . ALA A 1 110 ? -15.055 -4.323 -0.544 1.00 91.31 110 ALA A C 1
ATOM 853 O O . ALA A 1 110 ? -15.149 -4.141 -1.753 1.00 91.31 110 ALA A O 1
ATOM 854 N N . LEU A 1 111 ? -13.863 -4.501 0.042 1.00 93.31 111 LEU A N 1
ATOM 855 C CA . LEU A 1 111 ? -12.591 -4.471 -0.690 1.00 93.31 111 LEU A CA 1
ATOM 856 C C . LEU A 1 111 ? -12.152 -5.842 -1.220 1.00 93.31 111 LEU A C 1
ATOM 858 O O . LEU A 1 111 ? -11.239 -5.901 -2.045 1.00 93.31 111 LEU A O 1
ATOM 862 N N . LYS A 1 112 ? -12.769 -6.950 -0.781 1.00 94.31 112 LYS A N 1
ATOM 863 C CA . LYS A 1 112 ? -12.295 -8.313 -1.101 1.00 94.31 112 LYS A CA 1
ATOM 864 C C . LYS A 1 112 ? -12.198 -8.575 -2.594 1.00 94.31 112 LYS A C 1
ATOM 866 O O . LYS A 1 112 ? -11.185 -9.096 -3.053 1.00 94.31 112 LYS A O 1
ATOM 871 N N . GLU A 1 113 ? -13.242 -8.229 -3.340 1.00 95.62 113 GLU A N 1
ATOM 872 C CA . GLU A 1 113 ? -13.285 -8.482 -4.780 1.00 95.62 113 GLU A CA 1
ATOM 873 C C . GLU A 1 113 ? -12.247 -7.639 -5.528 1.00 95.62 113 GLU A C 1
ATOM 875 O O . GLU A 1 113 ? -11.521 -8.165 -6.371 1.00 95.62 113 GLU A O 1
ATOM 880 N N . HIS A 1 114 ? -12.139 -6.354 -5.183 1.00 96.38 114 HIS A N 1
ATOM 881 C CA . HIS A 1 114 ? -11.163 -5.442 -5.777 1.00 96.38 114 HIS A CA 1
ATOM 882 C C . HIS A 1 114 ? -9.729 -5.923 -5.548 1.00 96.38 114 HIS A C 1
ATOM 884 O O . HIS A 1 114 ? -8.978 -6.143 -6.500 1.00 96.38 114 HIS A O 1
ATOM 890 N N . VAL A 1 115 ? -9.372 -6.194 -4.289 1.00 97.38 115 VAL A N 1
ATOM 891 C CA . VAL A 1 115 ? -8.030 -6.665 -3.927 1.00 97.38 115 VAL A CA 1
ATOM 892 C C . VAL A 1 115 ? -7.707 -7.991 -4.615 1.00 97.38 115 VAL A C 1
ATOM 894 O O . VAL A 1 115 ? -6.617 -8.144 -5.164 1.00 97.38 115 VAL A O 1
ATOM 897 N N . ALA A 1 116 ? -8.654 -8.934 -4.656 1.00 97.69 116 ALA A N 1
ATOM 898 C CA . ALA A 1 116 ? -8.456 -10.213 -5.333 1.00 97.69 116 ALA A CA 1
ATOM 899 C C . ALA A 1 116 ? -8.210 -10.050 -6.842 1.00 97.69 116 ALA A C 1
ATOM 901 O O . ALA A 1 116 ? -7.344 -10.735 -7.390 1.00 97.69 116 ALA A O 1
ATOM 902 N N . LYS A 1 117 ? -8.922 -9.135 -7.515 1.00 97.94 117 LYS A N 1
ATOM 903 C CA . LYS A 1 117 ? -8.721 -8.841 -8.944 1.00 97.94 117 LYS A CA 1
ATOM 904 C C . LYS A 1 117 ? -7.326 -8.282 -9.216 1.00 97.94 117 LYS A C 1
ATOM 906 O O . LYS A 1 117 ? -6.642 -8.795 -10.101 1.00 97.94 117 LYS A O 1
ATOM 911 N N . VAL A 1 118 ? -6.890 -7.288 -8.440 1.00 98.12 118 VAL A N 1
ATOM 912 C CA . VAL A 1 118 ? -5.554 -6.679 -8.581 1.00 98.12 118 VAL A CA 1
ATOM 913 C C . VAL A 1 118 ? -4.457 -7.718 -8.340 1.00 98.12 118 VAL A C 1
ATOM 915 O O . VAL A 1 118 ? -3.547 -7.868 -9.157 1.00 98.12 118 VAL A O 1
ATOM 918 N N . VAL A 1 119 ? -4.566 -8.498 -7.257 1.00 98.00 119 VAL A N 1
ATOM 919 C CA . VAL A 1 119 ? -3.596 -9.557 -6.934 1.00 98.00 119 VAL A CA 1
ATOM 920 C C . VAL A 1 119 ? -3.552 -10.617 -8.032 1.00 98.00 119 VAL A C 1
ATOM 922 O O . VAL A 1 119 ? -2.465 -11.038 -8.421 1.00 98.00 119 VAL A O 1
ATOM 925 N N . LYS A 1 120 ? -4.702 -11.021 -8.582 1.00 97.94 120 LYS A N 1
ATOM 926 C CA . LYS A 1 120 ? -4.750 -12.003 -9.669 1.00 97.94 120 LYS A CA 1
ATOM 927 C C . LYS A 1 120 ? -4.045 -11.493 -10.929 1.00 97.94 120 LYS A C 1
ATOM 929 O O . LYS A 1 120 ? -3.215 -12.209 -11.479 1.00 97.94 120 LYS A O 1
ATOM 934 N N . LYS A 1 121 ? -4.300 -10.247 -11.338 1.00 97.19 121 LYS A N 1
ATOM 935 C CA . LYS A 1 121 ? -3.639 -9.630 -12.503 1.00 97.19 121 LYS A CA 1
ATOM 936 C C . LYS A 1 121 ? -2.127 -9.532 -12.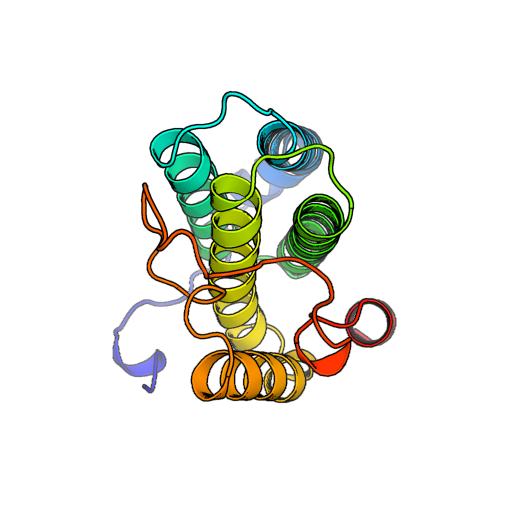327 1.00 97.19 121 LYS A C 1
ATOM 938 O O . LYS A 1 121 ? -1.377 -9.954 -13.207 1.00 97.19 121 LYS A O 1
ATOM 943 N N . ARG A 1 122 ? -1.671 -9.071 -11.157 1.00 97.25 122 ARG A N 1
ATOM 944 C CA . ARG A 1 122 ? -0.240 -9.056 -10.825 1.00 97.25 122 ARG A CA 1
ATOM 945 C C . ARG A 1 122 ? 0.347 -10.465 -10.811 1.00 97.25 122 ARG A C 1
ATOM 947 O O . ARG A 1 122 ? 1.413 -10.664 -11.367 1.00 97.25 122 ARG A O 1
ATOM 954 N N . SER A 1 123 ? -0.346 -11.458 -10.259 1.00 96.88 123 SER A N 1
ATOM 955 C CA . SER A 1 123 ? 0.148 -12.841 -10.246 1.00 96.88 123 SER A CA 1
ATOM 956 C C . SER A 1 123 ? 0.357 -13.402 -11.652 1.00 96.88 123 SER A C 1
ATOM 958 O O . SER A 1 123 ? 1.288 -14.179 -11.850 1.00 96.88 123 SER A O 1
ATOM 960 N N . ASP A 1 124 ? -0.502 -13.038 -12.604 1.00 95.25 124 ASP A N 1
ATOM 961 C CA . ASP A 1 124 ? -0.460 -13.579 -13.962 1.00 95.25 124 ASP A CA 1
ATOM 962 C C . ASP A 1 124 ? 0.588 -12.878 -14.845 1.00 95.25 124 ASP A C 1
ATOM 964 O O . ASP A 1 124 ? 1.155 -13.513 -15.732 1.00 95.25 124 ASP A O 1
ATOM 968 N N . ALA A 1 125 ? 0.870 -11.591 -14.607 1.00 94.12 125 ALA A N 1
ATOM 969 C CA . ALA A 1 125 ? 1.675 -10.778 -15.528 1.00 94.12 125 ALA A CA 1
ATOM 970 C C . ALA A 1 125 ? 2.813 -9.963 -14.884 1.00 94.12 125 ALA A C 1
ATOM 972 O O . ALA A 1 125 ? 3.737 -9.550 -15.582 1.00 94.12 125 ALA A O 1
ATOM 973 N N . ALA A 1 126 ? 2.780 -9.727 -13.573 1.00 95.19 126 ALA A N 1
ATOM 974 C CA . ALA A 1 126 ? 3.783 -8.946 -12.845 1.00 95.19 126 ALA A CA 1
ATOM 975 C C . ALA A 1 126 ? 4.008 -9.481 -11.411 1.00 95.19 126 ALA A C 1
ATOM 977 O O . ALA A 1 126 ? 3.805 -8.748 -10.436 1.00 95.19 126 ALA A O 1
ATOM 978 N N . PRO A 1 127 ? 4.397 -10.763 -11.248 1.00 95.31 127 PRO A N 1
ATOM 979 C CA . PRO A 1 127 ? 4.469 -11.402 -9.933 1.00 95.31 127 PRO A CA 1
ATOM 980 C C . PRO A 1 127 ? 5.513 -10.763 -9.008 1.00 95.31 127 PRO A C 1
ATOM 982 O O . PRO A 1 127 ? 5.408 -10.891 -7.795 1.00 95.31 127 PRO A O 1
ATOM 985 N N . HIS A 1 128 ? 6.486 -10.025 -9.552 1.00 95.19 128 HIS A N 1
ATO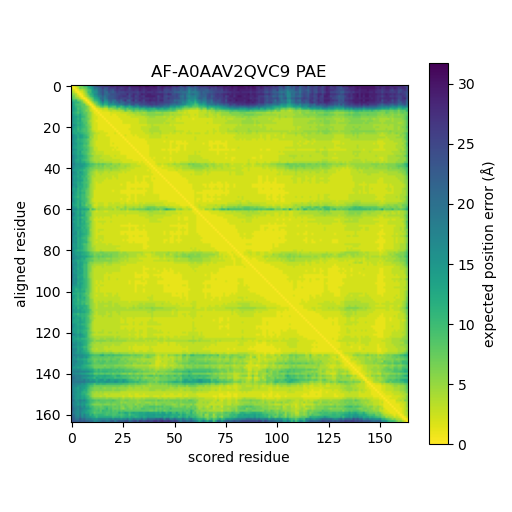M 986 C CA . HIS A 1 128 ? 7.461 -9.254 -8.774 1.00 95.19 128 HIS A CA 1
ATOM 987 C C . HIS A 1 128 ? 6.843 -8.101 -7.973 1.00 95.19 128 HIS A C 1
ATOM 989 O O . HIS A 1 128 ? 7.472 -7.628 -7.037 1.00 95.19 128 HIS A O 1
ATOM 995 N N . LEU A 1 129 ? 5.628 -7.656 -8.311 1.00 96.56 129 LEU A N 1
ATOM 996 C CA . LEU A 1 129 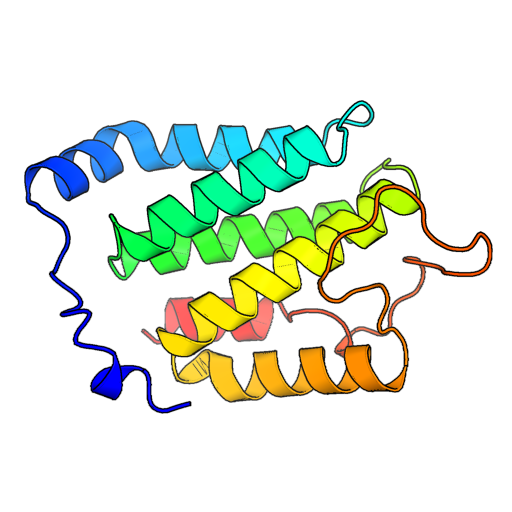? 4.876 -6.623 -7.581 1.00 96.56 129 LEU A CA 1
ATOM 997 C C . LEU A 1 129 ? 4.021 -7.194 -6.436 1.00 96.56 129 LEU A C 1
ATOM 999 O O . LEU A 1 129 ? 3.161 -6.494 -5.888 1.00 96.56 129 LEU A O 1
ATOM 1003 N N . LEU A 1 130 ? 4.201 -8.478 -6.127 1.00 96.94 130 LEU A N 1
ATOM 1004 C CA . LEU A 1 130 ? 3.573 -9.192 -5.024 1.00 96.94 130 LEU A CA 1
ATOM 1005 C C . LEU A 1 130 ? 4.653 -9.673 -4.039 1.00 96.94 130 LEU A C 1
ATOM 1007 O O . LEU A 1 130 ? 5.825 -9.756 -4.404 1.00 96.94 130 LEU A O 1
ATOM 1011 N N . PRO A 1 131 ? 4.280 -9.999 -2.790 1.00 93.88 131 PRO A N 1
ATOM 1012 C CA . PRO A 1 131 ? 5.185 -10.663 -1.852 1.00 93.88 131 PRO A CA 1
ATOM 1013 C C . PRO A 1 131 ? 5.732 -11.996 -2.396 1.00 93.88 131 PRO A C 1
ATOM 1015 O O . PRO A 1 131 ? 5.052 -12.675 -3.161 1.00 93.88 131 PRO A O 1
ATOM 1018 N N . GLU A 1 132 ? 6.910 -12.461 -1.972 1.00 91.44 132 GLU A N 1
ATOM 1019 C CA . GLU A 1 132 ? 7.806 -11.901 -0.942 1.00 91.44 132 GLU A CA 1
ATOM 1020 C C . GLU A 1 132 ? 8.748 -10.798 -1.458 1.00 91.44 132 GLU A C 1
ATOM 1022 O O . GLU A 1 132 ? 9.187 -10.811 -2.606 1.00 91.44 132 GLU A O 1
ATOM 1027 N N . LEU A 1 133 ? 9.105 -9.856 -0.576 1.00 89.69 133 LEU A N 1
ATOM 1028 C CA . LEU A 1 133 ? 10.022 -8.764 -0.904 1.00 89.69 133 LEU A CA 1
ATOM 1029 C C . LEU A 1 133 ? 11.467 -9.262 -1.036 1.00 89.69 133 LEU A C 1
ATOM 1031 O O . LEU A 1 133 ? 11.994 -9.934 -0.151 1.00 89.69 133 LEU A O 1
ATOM 1035 N N . GLN A 1 134 ? 12.145 -8.851 -2.104 1.00 89.69 134 GLN A N 1
ATOM 1036 C CA . GLN A 1 134 ? 13.536 -9.210 -2.379 1.00 89.69 134 GLN A CA 1
ATOM 1037 C C . GLN A 1 134 ? 14.450 -7.986 -2.317 1.00 89.69 134 GLN A C 1
ATOM 1039 O O . GLN A 1 134 ? 14.043 -6.874 -2.647 1.00 89.69 134 GLN A O 1
ATOM 1044 N N . ARG A 1 135 ? 15.720 -8.182 -1.928 1.00 86.56 135 ARG A N 1
ATOM 1045 C CA . ARG A 1 135 ? 16.724 -7.096 -1.939 1.00 86.56 135 ARG A CA 1
ATOM 1046 C C . ARG A 1 135 ? 17.051 -6.630 -3.355 1.00 86.56 135 ARG A C 1
ATOM 1048 O O . ARG A 1 135 ? 17.293 -5.447 -3.569 1.00 86.56 135 ARG A O 1
ATOM 1055 N N . HIS A 1 136 ? 17.070 -7.565 -4.299 1.00 88.19 136 HIS A N 1
ATOM 1056 C CA . HIS A 1 136 ? 17.413 -7.320 -5.691 1.00 88.19 136 HIS A CA 1
ATOM 1057 C C . HIS A 1 136 ? 16.400 -8.014 -6.589 1.00 88.19 136 HIS A C 1
ATOM 1059 O O . HIS A 1 136 ? 16.082 -9.179 -6.362 1.00 88.19 136 HIS A O 1
ATOM 1065 N N . TYR A 1 137 ? 15.952 -7.307 -7.621 1.00 91.94 137 TYR A N 1
ATOM 1066 C CA . TYR A 1 137 ? 15.086 -7.843 -8.664 1.00 91.94 137 TYR A CA 1
ATOM 1067 C C . TYR A 1 137 ? 15.843 -7.909 -9.984 1.00 91.94 137 TYR A C 1
ATOM 1069 O O . TYR A 1 137 ? 16.806 -7.168 -10.208 1.00 91.94 137 TYR A O 1
ATOM 1077 N N . ALA A 1 138 ? 15.399 -8.790 -10.879 1.00 90.06 138 ALA A N 1
ATOM 1078 C CA . ALA A 1 138 ? 16.020 -8.928 -12.187 1.00 90.06 138 ALA A CA 1
ATOM 1079 C C . ALA A 1 138 ? 16.013 -7.581 -12.956 1.00 90.06 138 ALA A C 1
ATOM 1081 O O . ALA A 1 138 ? 15.035 -6.823 -12.878 1.00 90.06 138 ALA A O 1
ATOM 1082 N N . PRO A 1 139 ? 17.086 -7.236 -13.698 1.00 87.44 139 PRO A N 1
ATOM 1083 C CA . PRO A 1 139 ? 17.219 -5.929 -14.348 1.00 87.44 139 PRO A CA 1
ATOM 1084 C C . PRO A 1 139 ? 16.093 -5.590 -15.333 1.00 87.44 139 PRO A C 1
ATOM 1086 O O . PRO A 1 139 ? 15.744 -4.422 -15.459 1.00 87.44 139 PRO A O 1
ATOM 1089 N N . ASN A 1 140 ? 15.489 -6.601 -15.959 1.00 89.38 140 ASN A N 1
ATOM 1090 C CA . ASN A 1 140 ? 14.411 -6.478 -16.942 1.00 89.38 140 ASN A CA 1
ATOM 1091 C C . ASN A 1 140 ? 13.011 -6.270 -16.338 1.00 89.38 140 ASN A C 1
ATOM 1093 O O . ASN A 1 140 ? 12.074 -5.999 -17.081 1.00 89.38 140 ASN A O 1
ATOM 1097 N N . LEU A 1 141 ? 12.845 -6.421 -15.021 1.00 90.38 141 LEU A N 1
ATOM 1098 C CA . LEU A 1 141 ? 11.564 -6.164 -14.361 1.00 90.38 141 LEU A CA 1
ATOM 1099 C C . LEU A 1 141 ? 11.359 -4.663 -14.212 1.00 90.38 141 LEU A C 1
ATOM 1101 O O . LEU A 1 141 ? 12.244 -3.988 -13.684 1.00 90.38 141 LEU A O 1
ATOM 1105 N N . SER A 1 142 ? 10.204 -4.170 -14.651 1.00 85.81 142 SER A N 1
ATOM 1106 C CA . SER A 1 142 ? 9.835 -2.758 -14.584 1.00 85.81 142 SER A CA 1
ATOM 1107 C C . SER A 1 142 ? 8.692 -2.535 -13.584 1.00 85.81 142 SER A C 1
ATOM 1109 O O . SER A 1 142 ? 7.735 -3.319 -13.588 1.00 85.81 142 SER A O 1
ATOM 1111 N N . PRO A 1 143 ? 8.780 -1.505 -12.724 1.00 86.12 143 PRO A N 1
ATOM 1112 C CA . PRO A 1 143 ? 7.646 -0.930 -12.007 1.00 86.12 143 PRO A CA 1
ATOM 1113 C C . PRO A 1 143 ? 6.958 0.201 -12.797 1.00 86.12 143 PRO A C 1
ATOM 1115 O O . PRO A 1 143 ? 5.962 0.738 -12.330 1.00 86.12 143 PRO A O 1
ATOM 1118 N N . ASP A 1 144 ? 7.484 0.587 -13.965 1.00 85.81 144 ASP A N 1
ATOM 1119 C CA . ASP A 1 144 ? 6.956 1.689 -14.775 1.00 85.81 144 ASP A CA 1
ATOM 1120 C C . ASP A 1 144 ? 5.800 1.270 -15.678 1.00 85.81 144 ASP A C 1
ATOM 1122 O O . ASP A 1 144 ? 5.732 0.127 -16.137 1.00 85.81 144 ASP A O 1
ATOM 1126 N N . SER A 1 145 ? 4.939 2.245 -15.993 1.00 84.62 145 SER A N 1
ATOM 1127 C CA . SER A 1 145 ? 3.831 2.106 -16.948 1.00 84.62 145 SER A CA 1
ATOM 1128 C C . SER A 1 145 ? 2.902 0.932 -16.628 1.00 84.62 145 SER A C 1
ATOM 1130 O O . SER A 1 145 ? 2.444 0.225 -17.528 1.00 84.62 145 SER A O 1
ATOM 1132 N N . LEU A 1 146 ? 2.634 0.718 -15.336 1.00 87.50 146 LEU A N 1
ATOM 1133 C CA . LEU A 1 146 ? 1.664 -0.275 -14.898 1.00 87.50 146 LEU A CA 1
ATOM 1134 C C . LEU A 1 146 ? 0.272 0.111 -15.402 1.00 87.50 146 LEU A C 1
ATOM 1136 O O . LEU A 1 146 ? -0.139 1.254 -15.205 1.00 87.50 146 LEU A O 1
ATOM 1140 N N . PRO A 1 147 ? -0.463 -0.821 -16.024 1.00 92.00 147 PRO A N 1
ATOM 1141 C CA . PRO A 1 147 ? -1.869 -0.604 -16.322 1.00 92.00 147 PRO A CA 1
ATOM 1142 C C . PRO A 1 147 ? -2.654 -0.285 -15.042 1.00 92.00 147 PRO A C 1
ATOM 1144 O O . PRO A 1 147 ? -2.389 -0.874 -13.991 1.00 92.00 147 PRO A O 1
ATOM 1147 N N . ASP A 1 148 ? -3.648 0.600 -15.131 1.00 92.31 148 ASP A N 1
ATOM 1148 C CA . ASP A 1 148 ? -4.444 1.036 -13.970 1.00 92.31 148 ASP A CA 1
ATOM 1149 C C . ASP A 1 148 ? -5.082 -0.137 -13.217 1.00 92.31 148 ASP A C 1
ATOM 1151 O O . ASP A 1 148 ? -5.218 -0.127 -11.996 1.00 92.31 148 ASP A O 1
ATOM 1155 N N . ASP A 1 149 ? -5.415 -1.208 -13.931 1.00 93.25 149 ASP A N 1
ATOM 1156 C CA . ASP A 1 149 ? -6.021 -2.401 -13.362 1.00 93.25 149 ASP A CA 1
ATOM 1157 C C . ASP A 1 149 ? -5.040 -3.311 -12.592 1.00 93.25 149 ASP A C 1
ATOM 1159 O O . ASP A 1 149 ? -5.459 -4.315 -12.009 1.00 93.25 149 ASP A O 1
ATOM 1163 N N . PHE A 1 150 ? -3.756 -2.944 -12.543 1.00 95.69 150 PHE A N 1
ATOM 1164 C CA . PHE A 1 150 ? -2.741 -3.507 -11.649 1.00 95.69 150 PHE A CA 1
ATOM 1165 C C . PHE A 1 150 ? -2.603 -2.678 -10.371 1.00 95.69 150 PHE A C 1
ATOM 1167 O O . PHE A 1 150 ? -1.862 -3.081 -9.471 1.00 95.69 150 PHE A O 1
ATOM 1174 N N . LEU A 1 151 ? -3.285 -1.540 -10.253 1.00 96.88 151 LEU A N 1
ATOM 1175 C CA . LEU A 1 151 ? -3.222 -0.654 -9.099 1.00 96.88 151 LEU A CA 1
ATOM 1176 C C . LEU A 1 151 ? -4.462 -0.816 -8.219 1.00 96.88 151 LEU A C 1
ATOM 1178 O O . LEU A 1 151 ? -5.558 -1.144 -8.674 1.00 96.88 151 LEU A O 1
ATOM 1182 N N . PHE A 1 152 ? -4.287 -0.582 -6.922 1.00 96.62 152 PHE A N 1
ATOM 1183 C CA . PHE A 1 152 ? -5.422 -0.443 -6.024 1.00 96.62 152 PHE A CA 1
ATOM 1184 C C . PHE A 1 152 ? -6.070 0.918 -6.274 1.00 96.62 152 PHE A C 1
ATOM 1186 O O . PHE A 1 152 ? -5.507 1.949 -5.922 1.00 96.62 152 PHE A O 1
ATOM 1193 N N . ASP A 1 153 ? -7.228 0.897 -6.923 1.00 93.62 153 ASP A N 1
ATOM 1194 C CA . ASP A 1 153 ? -8.003 2.083 -7.286 1.00 93.62 153 ASP A CA 1
ATOM 1195 C C . ASP A 1 153 ? -8.388 2.945 -6.064 1.00 93.62 153 ASP A C 1
ATOM 1197 O O . ASP A 1 153 ? -9.036 2.465 -5.125 1.00 93.62 153 ASP A O 1
ATOM 1201 N N . ASN A 1 154 ? -7.994 4.223 -6.101 1.00 87.69 154 ASN A N 1
ATOM 1202 C CA . ASN A 1 154 ? -8.277 5.208 -5.055 1.00 87.69 154 ASN A CA 1
ATOM 1203 C C . ASN A 1 154 ? -9.775 5.492 -4.903 1.00 87.69 154 ASN A C 1
ATOM 1205 O O . ASN A 1 154 ? -10.241 5.650 -3.778 1.00 87.69 154 ASN A O 1
ATOM 1209 N N . GLN A 1 155 ? -10.529 5.567 -6.002 1.00 87.56 155 GLN A N 1
ATOM 1210 C CA . GLN A 1 155 ? -11.955 5.875 -5.972 1.00 87.56 155 GLN A CA 1
ATOM 1211 C C . GLN A 1 155 ? -12.735 4.731 -5.332 1.00 87.56 155 GLN A C 1
ATOM 1213 O O . GLN A 1 155 ? -13.524 4.979 -4.429 1.00 87.56 155 GLN A O 1
ATOM 1218 N N . ILE A 1 156 ? -12.444 3.480 -5.705 1.00 86.88 156 ILE A N 1
ATOM 1219 C CA . ILE A 1 156 ? -13.066 2.304 -5.072 1.00 86.88 156 ILE A CA 1
ATOM 1220 C C . ILE A 1 156 ? -12.798 2.308 -3.565 1.00 86.88 156 ILE A C 1
ATOM 1222 O O . ILE A 1 156 ? -13.685 2.032 -2.760 1.00 86.88 156 ILE A O 1
ATOM 1226 N N . VAL A 1 157 ? -11.569 2.636 -3.170 1.00 81.44 157 VAL A N 1
ATOM 1227 C CA . VAL A 1 157 ? -11.201 2.716 -1.760 1.00 81.44 157 VAL A CA 1
ATOM 1228 C C . VAL A 1 157 ? -11.941 3.855 -1.049 1.00 81.44 157 VAL A C 1
ATOM 1230 O O . VAL A 1 157 ? -12.509 3.621 0.014 1.00 81.44 157 VAL A O 1
ATOM 1233 N N . ILE A 1 158 ? -12.005 5.054 -1.629 1.00 80.69 158 ILE A N 1
ATOM 1234 C CA . ILE A 1 158 ? -12.741 6.202 -1.071 1.00 80.69 158 ILE A CA 1
ATOM 1235 C C . ILE A 1 158 ? -14.244 5.911 -0.968 1.00 80.69 158 ILE A C 1
ATOM 1237 O O . ILE A 1 158 ? -14.867 6.249 0.039 1.00 80.69 158 ILE A O 1
ATOM 1241 N N . ASP A 1 159 ? -14.830 5.251 -1.963 1.00 84.69 159 ASP A N 1
ATOM 1242 C CA . ASP A 1 159 ? -16.241 4.865 -1.955 1.00 84.69 159 ASP A CA 1
ATOM 1243 C C . ASP A 1 159 ? -16.533 3.907 -0.798 1.00 84.69 159 ASP A C 1
ATOM 1245 O O . ASP A 1 159 ? -17.542 4.045 -0.110 1.00 84.69 159 ASP A O 1
ATOM 1249 N N . VAL A 1 160 ? -15.624 2.972 -0.513 1.00 78.88 160 VAL A N 1
ATOM 1250 C CA . VAL A 1 160 ? -15.736 2.120 0.676 1.00 78.88 160 VAL A CA 1
ATOM 1251 C C . VAL A 1 160 ? -15.641 2.951 1.956 1.00 78.88 160 VAL A C 1
ATOM 1253 O O . VAL A 1 160 ? -16.455 2.763 2.854 1.00 78.88 160 VAL A O 1
ATOM 1256 N N . LEU A 1 161 ? -14.712 3.907 2.035 1.00 73.94 161 LEU A N 1
ATOM 1257 C CA . LEU A 1 161 ? -14.533 4.766 3.212 1.00 73.94 161 LEU A CA 1
ATOM 1258 C C . LEU A 1 161 ? -15.733 5.682 3.498 1.00 73.94 161 LEU A C 1
ATOM 1260 O O . LEU A 1 161 ? -15.957 6.049 4.648 1.00 73.94 161 LEU A O 1
ATOM 1264 N N . THR A 1 162 ? -16.475 6.077 2.464 1.00 74.44 162 THR A N 1
ATOM 1265 C CA . THR A 1 162 ? -17.609 7.015 2.563 1.00 74.44 162 THR A CA 1
ATOM 1266 C C . THR A 1 162 ? -18.966 6.335 2.734 1.00 74.44 162 THR A C 1
ATOM 1268 O O . THR A 1 162 ? -19.893 6.974 3.227 1.00 74.44 162 THR A O 1
ATOM 1271 N N . ASN A 1 163 ? -19.086 5.057 2.362 1.00 62.91 163 ASN A N 1
ATOM 1272 C CA . ASN A 1 163 ? -20.317 4.265 2.482 1.00 62.91 163 ASN A CA 1
ATOM 1273 C C . ASN A 1 163 ? -20.303 3.279 3.673 1.00 62.91 163 ASN A C 1
ATOM 1275 O O . ASN A 1 163 ? -21.171 2.404 3.737 1.00 62.91 163 ASN A O 1
ATOM 1279 N N . SER A 1 164 ? -19.315 3.391 4.574 1.00 54.47 164 SER A N 1
ATOM 1280 C CA . SER A 1 164 ? -19.179 2.579 5.799 1.00 54.47 164 SER A CA 1
ATOM 1281 C C . SER A 1 164 ? -19.876 3.206 7.001 1.00 54.47 164 SER A C 1
ATOM 1283 O O . SER A 1 164 ? -19.752 4.440 7.169 1.00 54.47 164 SER A O 1
#